Protein AF-A0AA92U0J8-F1 (afdb_monomer_lite)

Organism: NCBI:txid165179

pLDDT: mean 84.8, std 9.91, range [50.59, 93.12]

Radius of gyration: 12.32 Å; chains: 1; bounding box: 22×28×33 Å

Structure (mmCIF, N/CA/C/O backbone):
data_AF-A0AA92U0J8-F1
#
_entry.id   AF-A0AA92U0J8-F1
#
loop_
_atom_site.group_PDB
_atom_site.id
_atom_site.type_symbol
_atom_site.label_atom_id
_atom_site.label_alt_id
_atom_site.label_comp_id
_atom_site.label_asym_id
_atom_site.label_entity_id
_atom_site.label_seq_id
_atom_site.pdbx_PDB_ins_code
_atom_site.Cartn_x
_atom_site.Cartn_y
_atom_site.Cartn_z
_atom_site.occupancy
_atom_site.B_iso_or_equiv
_atom_site.auth_seq_id
_atom_site.auth_comp_id
_atom_site.auth_asym_id
_atom_site.auth_atom_id
_atom_site.pdbx_PDB_model_num
ATOM 1 N N . MET A 1 1 ? -4.110 -4.514 14.893 1.00 66.38 1 MET A N 1
ATOM 2 C CA . MET A 1 1 ? -5.006 -3.722 14.016 1.00 66.38 1 MET A CA 1
ATOM 3 C C . MET A 1 1 ? -5.372 -4.618 12.854 1.00 66.38 1 MET A C 1
ATOM 5 O O . MET A 1 1 ? -4.473 -5.239 12.306 1.00 66.38 1 MET A O 1
ATOM 9 N N . LYS A 1 2 ? -6.659 -4.754 12.525 1.00 80.06 2 LYS A N 1
ATOM 10 C CA . LYS A 1 2 ? -7.093 -5.742 11.533 1.00 80.06 2 LYS A CA 1
ATOM 11 C C . LYS A 1 2 ? -6.958 -5.185 10.116 1.00 80.06 2 LYS A C 1
ATOM 13 O O . LYS A 1 2 ? -7.507 -4.124 9.830 1.00 80.06 2 LYS A O 1
ATOM 18 N N . ILE A 1 3 ? -6.260 -5.906 9.255 1.00 85.06 3 ILE A N 1
ATOM 19 C CA . ILE A 1 3 ? -6.130 -5.660 7.820 1.00 85.06 3 ILE A CA 1
ATOM 20 C C . ILE A 1 3 ? -7.339 -6.274 7.132 1.00 85.06 3 ILE A C 1
ATOM 22 O O . ILE A 1 3 ? -7.697 -7.430 7.396 1.00 85.06 3 ILE A O 1
ATOM 26 N N . ILE A 1 4 ? -7.979 -5.493 6.272 1.00 87.56 4 ILE A N 1
ATOM 27 C CA . ILE A 1 4 ? -9.141 -5.929 5.491 1.00 87.56 4 ILE A CA 1
ATOM 28 C C . ILE A 1 4 ? -8.822 -6.064 4.006 1.00 87.56 4 ILE A C 1
AT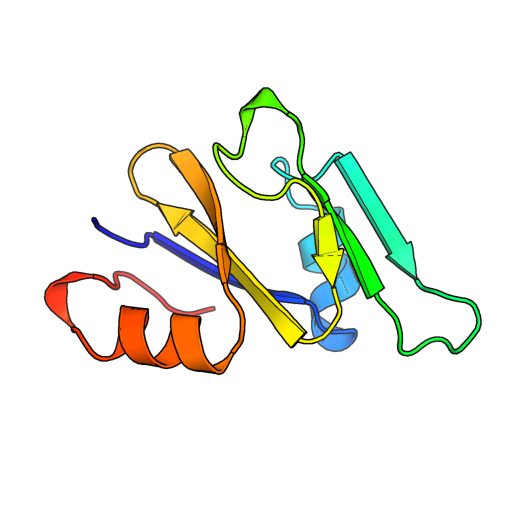OM 30 O O . ILE A 1 4 ? -9.507 -6.817 3.317 1.00 87.56 4 ILE A O 1
ATOM 34 N N . TYR A 1 5 ? -7.778 -5.377 3.543 1.00 88.56 5 TYR A N 1
ATOM 35 C CA . TYR A 1 5 ? -7.313 -5.441 2.170 1.00 88.56 5 TYR A CA 1
ATOM 36 C C . TYR A 1 5 ? -5.822 -5.110 2.103 1.00 88.56 5 TYR A C 1
ATOM 38 O O . TYR A 1 5 ? -5.325 -4.259 2.842 1.00 88.56 5 TYR A O 1
ATOM 46 N N . SER A 1 6 ? -5.104 -5.773 1.211 1.00 90.81 6 SER A N 1
ATOM 47 C CA . SER A 1 6 ? -3.716 -5.468 0.895 1.00 90.81 6 SER A CA 1
ATOM 48 C C . SER A 1 6 ? -3.492 -5.678 -0.593 1.00 90.81 6 SER A C 1
ATOM 50 O O . SER A 1 6 ? -4.110 -6.541 -1.203 1.00 90.81 6 SER A O 1
ATOM 52 N N . ILE A 1 7 ? -2.639 -4.855 -1.193 1.00 91.81 7 ILE A N 1
ATOM 53 C CA . ILE A 1 7 ? -2.286 -4.965 -2.605 1.00 91.81 7 ILE A CA 1
ATOM 54 C C . ILE A 1 7 ? -0.846 -4.524 -2.813 1.00 91.81 7 ILE A C 1
ATOM 56 O O . ILE A 1 7 ? -0.405 -3.500 -2.289 1.00 91.81 7 ILE A O 1
ATOM 60 N N . LYS A 1 8 ? -0.106 -5.290 -3.608 1.00 92.88 8 LYS A N 1
ATOM 61 C CA . LYS A 1 8 ? 1.261 -4.937 -3.986 1.00 92.88 8 LYS A CA 1
ATOM 62 C C . LYS A 1 8 ? 1.273 -3.946 -5.147 1.00 92.88 8 LYS A C 1
ATOM 64 O O . LYS A 1 8 ? 0.560 -4.142 -6.134 1.00 92.88 8 LYS A O 1
ATOM 69 N N . VAL A 1 9 ? 2.127 -2.927 -5.058 1.00 91.94 9 VAL A N 1
ATOM 70 C CA . VAL A 1 9 ? 2.433 -1.994 -6.145 1.00 91.94 9 VAL A CA 1
ATOM 71 C C . VAL A 1 9 ? 3.243 -2.738 -7.201 1.00 91.94 9 VAL A C 1
ATOM 73 O O . VAL A 1 9 ? 4.469 -2.846 -7.131 1.00 91.94 9 VAL A O 1
ATOM 76 N N . HIS A 1 10 ? 2.533 -3.308 -8.165 1.00 91.06 10 HIS A N 1
ATOM 77 C CA . HIS A 1 10 ? 3.101 -4.102 -9.243 1.00 91.06 10 HIS A CA 1
ATOM 78 C C . HIS A 1 10 ? 2.356 -3.835 -10.549 1.00 91.06 10 HIS A C 1
ATOM 80 O O . HIS A 1 10 ? 1.187 -3.446 -10.541 1.00 91.06 10 HIS A O 1
ATOM 86 N N . ARG A 1 11 ? 3.021 -4.074 -11.683 1.00 86.81 11 ARG A N 1
ATOM 87 C CA . ARG A 1 11 ? 2.458 -3.801 -13.015 1.00 86.81 11 ARG A CA 1
ATOM 88 C C . ARG A 1 11 ? 1.171 -4.583 -13.280 1.00 86.81 11 ARG A C 1
ATOM 90 O O . ARG A 1 11 ? 0.226 -4.042 -13.838 1.00 86.81 11 ARG A O 1
ATOM 97 N N . ASP A 1 12 ? 1.113 -5.830 -12.817 1.00 88.56 12 ASP A N 1
ATOM 98 C CA . ASP A 1 12 ? -0.054 -6.704 -12.973 1.00 88.56 12 ASP A CA 1
ATOM 99 C C . ASP A 1 12 ? -1.275 -6.167 -12.214 1.00 88.56 12 ASP A C 1
ATOM 101 O O . ASP A 1 12 ? -2.415 -6.450 -12.570 1.00 88.56 12 ASP A O 1
ATOM 105 N N . HIS A 1 13 ? -1.045 -5.321 -11.207 1.00 87.88 13 HIS A N 1
ATOM 106 C CA . HIS A 1 13 ? -2.077 -4.709 -10.379 1.00 87.88 13 HIS A CA 1
ATOM 107 C C . HIS A 1 13 ? -2.374 -3.251 -10.757 1.00 87.88 13 HIS A C 1
ATOM 109 O O . HIS A 1 13 ? -3.188 -2.612 -10.093 1.00 87.88 13 HIS A O 1
ATOM 115 N N . LEU A 1 14 ? -1.772 -2.711 -11.828 1.00 86.88 14 LEU A N 1
ATOM 116 C CA . LEU A 1 14 ? -1.907 -1.298 -12.217 1.00 86.88 14 LEU A CA 1
ATOM 117 C C . LEU A 1 14 ? -3.358 -0.845 -12.367 1.00 86.88 14 LEU A C 1
ATOM 119 O O . LEU A 1 14 ? -3.726 0.197 -11.832 1.00 86.88 14 LEU A O 1
ATOM 123 N N . LYS A 1 15 ? -4.197 -1.639 -13.043 1.00 88.75 15 LYS A N 1
ATOM 124 C CA . LYS A 1 15 ? -5.628 -1.328 -13.197 1.00 88.75 15 LYS A CA 1
ATOM 125 C C . LYS A 1 15 ? -6.334 -1.201 -11.849 1.00 88.75 15 LYS A C 1
ATOM 127 O O . LYS A 1 15 ? -7.141 -0.296 -11.662 1.00 88.75 15 LYS A O 1
ATOM 132 N N . THR A 1 16 ? -6.028 -2.099 -10.917 1.00 90.94 16 THR A N 1
ATOM 133 C CA . THR A 1 16 ? -6.612 -2.076 -9.575 1.00 90.94 16 THR A CA 1
ATOM 134 C C . THR A 1 16 ? -6.116 -0.863 -8.798 1.00 90.94 16 THR A C 1
ATOM 136 O O . THR A 1 16 ? -6.934 -0.154 -8.224 1.00 90.94 16 THR A O 1
ATOM 139 N N .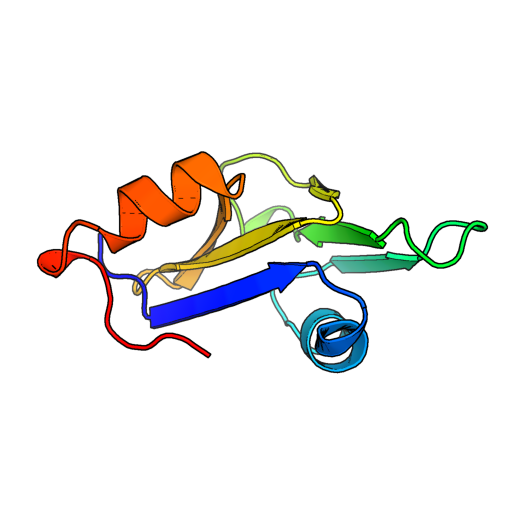 LEU A 1 17 ? -4.809 -0.571 -8.849 1.00 90.12 17 LEU A N 1
ATOM 140 C CA . LEU A 1 17 ? -4.198 0.602 -8.214 1.00 90.12 17 LEU A CA 1
ATOM 141 C C . LEU A 1 17 ? -4.837 1.904 -8.718 1.00 90.12 17 LEU A C 1
ATOM 143 O O . LEU A 1 17 ? -5.249 2.733 -7.916 1.00 90.12 17 LEU A O 1
ATOM 147 N N . GLN A 1 18 ? -5.014 2.055 -10.031 1.00 88.88 18 GLN A N 1
ATOM 148 C CA . GLN A 1 18 ? -5.672 3.225 -10.628 1.00 88.88 18 GLN A CA 1
ATOM 149 C C . GLN A 1 18 ? -7.138 3.388 -10.188 1.00 88.88 18 GLN A C 1
ATOM 151 O O . GLN A 1 18 ? -7.655 4.502 -10.169 1.00 88.88 18 GLN A O 1
ATOM 156 N N . GLY A 1 19 ? -7.810 2.295 -9.817 1.00 88.75 19 GLY A N 1
ATOM 157 C CA . GLY A 1 19 ? -9.176 2.309 -9.289 1.00 88.75 19 GLY A CA 1
ATOM 158 C C . GLY A 1 19 ? -9.279 2.555 -7.780 1.00 88.75 19 GLY A C 1
ATOM 159 O O . GLY A 1 19 ? -10.388 2.732 -7.264 1.00 88.75 19 GLY A O 1
ATOM 160 N N . LE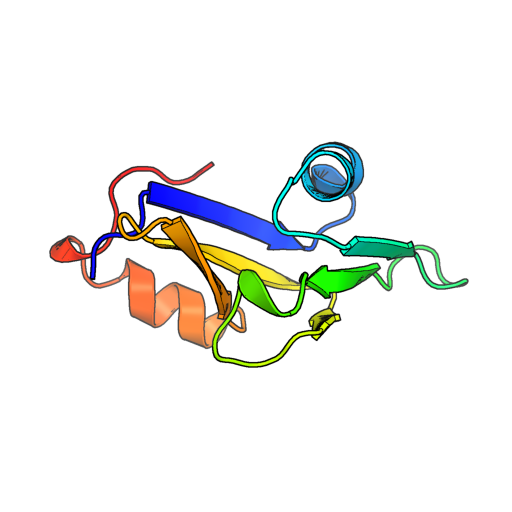U A 1 20 ? -8.161 2.563 -7.044 1.00 89.38 20 LEU A N 1
ATOM 161 C CA . LEU A 1 20 ? -8.184 2.734 -5.596 1.00 89.38 20 LEU A CA 1
ATOM 162 C C . LEU A 1 20 ? -8.561 4.164 -5.216 1.00 89.38 20 LEU A C 1
ATOM 164 O O . LEU A 1 20 ? -7.837 5.122 -5.472 1.00 89.38 20 LEU A O 1
ATOM 168 N N . LYS A 1 21 ? -9.662 4.308 -4.472 1.00 87.00 21 LYS A N 1
ATOM 169 C CA . LYS A 1 21 ? -10.124 5.612 -3.967 1.00 87.00 21 LYS A CA 1
ATOM 170 C C . LYS A 1 21 ? -9.130 6.288 -3.015 1.00 87.00 21 LYS A C 1
ATOM 172 O O . LYS A 1 21 ? -9.258 7.497 -2.799 1.00 87.00 21 LYS A O 1
ATOM 177 N N . CYS A 1 22 ? -8.206 5.528 -2.420 1.00 87.94 22 CYS A N 1
ATOM 178 C CA . CYS A 1 22 ? -7.180 6.030 -1.507 1.00 87.94 22 CYS A CA 1
ATOM 179 C C . CYS A 1 22 ? -6.012 6.716 -2.228 1.00 87.94 22 CYS A C 1
ATOM 181 O O . CYS A 1 22 ? -5.344 7.554 -1.619 1.00 87.94 22 CYS A O 1
ATOM 183 N N . LEU A 1 23 ? -5.803 6.409 -3.511 1.00 91.31 23 LEU A N 1
ATOM 184 C CA . LEU A 1 23 ? -4.749 6.997 -4.322 1.00 91.31 23 LEU A CA 1
ATOM 185 C C . LEU A 1 23 ? -5.256 8.259 -5.028 1.00 91.31 23 LEU A C 1
ATOM 187 O O . LEU A 1 23 ? -6.421 8.377 -5.414 1.00 91.31 23 LEU A O 1
ATOM 191 N N . GLN A 1 24 ? -4.372 9.243 -5.118 1.00 91.75 24 GLN A N 1
ATOM 192 C CA . GLN A 1 24 ? -4.540 10.485 -5.854 1.00 91.75 24 GLN A CA 1
ATOM 193 C C . GLN A 1 24 ? -4.048 10.323 -7.293 1.00 91.75 24 GLN A C 1
ATOM 195 O O . GLN A 1 24 ? -4.743 10.737 -8.216 1.00 91.75 24 GLN A O 1
ATOM 200 N N . SER A 1 25 ? -2.885 9.695 -7.475 1.00 91.25 25 SER A N 1
ATOM 201 C CA . SER A 1 25 ? -2.304 9.396 -8.783 1.00 91.25 25 SER A CA 1
ATOM 202 C C . SER A 1 25 ? -1.501 8.096 -8.749 1.00 91.25 25 SER A C 1
ATOM 204 O O . SER A 1 25 ? -1.037 7.648 -7.694 1.00 91.25 25 SER A O 1
ATOM 206 N N . VAL A 1 26 ? -1.378 7.476 -9.921 1.00 92.00 26 VAL A N 1
ATOM 207 C CA . VAL A 1 26 ? -0.539 6.301 -10.162 1.00 92.00 26 VAL A CA 1
ATOM 208 C C . VAL A 1 26 ? 0.251 6.572 -11.429 1.00 92.00 26 VAL A C 1
ATOM 210 O O . VAL A 1 26 ? -0.303 6.546 -12.528 1.00 92.00 26 VAL A O 1
ATOM 213 N N . ASP A 1 27 ? 1.537 6.828 -11.255 1.00 92.56 27 ASP A N 1
ATOM 214 C CA . ASP A 1 27 ? 2.469 7.172 -12.313 1.00 92.56 27 ASP A CA 1
ATOM 215 C C . ASP A 1 27 ? 3.362 5.973 -12.621 1.00 92.56 27 ASP A C 1
ATOM 217 O O . ASP A 1 27 ? 3.886 5.309 -11.723 1.00 92.56 27 ASP A O 1
ATOM 221 N N . VAL A 1 28 ? 3.541 5.691 -13.908 1.00 91.31 28 VAL A N 1
ATOM 222 C CA . VAL A 1 28 ? 4.487 4.683 -14.386 1.00 91.31 28 VAL A CA 1
ATOM 223 C C . VAL A 1 28 ? 5.673 5.432 -14.975 1.00 91.31 28 VAL A C 1
ATOM 225 O O . VAL A 1 28 ? 5.510 6.230 -15.893 1.00 91.31 28 VAL A O 1
ATOM 228 N N . GLY A 1 29 ? 6.859 5.212 -14.415 1.00 87.62 29 GLY A N 1
ATOM 229 C CA . GLY A 1 29 ? 8.096 5.817 -14.892 1.00 87.62 29 GLY A CA 1
ATOM 230 C C . GLY A 1 29 ? 8.450 5.354 -16.304 1.00 87.62 29 GLY A C 1
ATOM 231 O O . GLY A 1 29 ? 8.005 4.299 -16.755 1.00 87.62 29 GLY A O 1
ATOM 232 N N . GLU A 1 30 ? 9.305 6.119 -16.979 1.00 85.62 30 GLU A N 1
ATOM 233 C CA . GLU A 1 30 ? 9.668 5.911 -18.391 1.00 85.62 30 GLU A CA 1
ATOM 234 C C . GLU A 1 30 ? 10.264 4.522 -18.701 1.00 85.62 30 GLU A C 1
ATOM 236 O O . GLU A 1 30 ? 10.121 4.031 -19.815 1.00 85.62 30 GLU A O 1
ATOM 24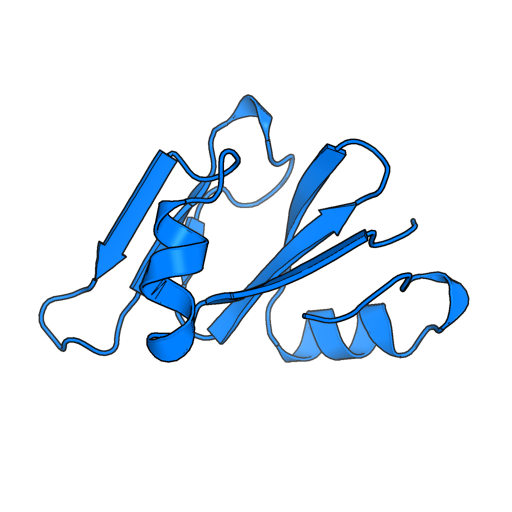1 N N . ASP A 1 31 ? 10.861 3.836 -17.716 1.00 84.38 31 ASP A N 1
ATOM 242 C CA . ASP A 1 31 ? 11.356 2.451 -17.860 1.00 84.38 31 ASP A CA 1
ATOM 243 C C . ASP A 1 31 ? 10.224 1.398 -17.946 1.00 84.38 31 ASP A C 1
ATOM 245 O O . ASP A 1 31 ? 10.469 0.219 -18.199 1.00 84.38 31 ASP A O 1
ATOM 249 N N . GLY A 1 32 ? 8.970 1.780 -17.685 1.00 77.56 32 GLY A N 1
ATOM 250 C CA . GLY A 1 32 ? 7.812 0.878 -17.688 1.00 77.56 32 GLY A CA 1
ATOM 251 C C . GLY A 1 32 ? 7.764 -0.113 -16.516 1.00 77.56 32 GLY A C 1
ATOM 252 O O . GLY A 1 32 ? 6.810 -0.885 -16.404 1.00 77.56 32 GLY A O 1
ATOM 253 N N . LYS A 1 33 ? 8.775 -0.110 -15.634 1.00 81.69 33 LYS A N 1
ATOM 254 C CA . LYS A 1 33 ? 8.849 -0.966 -14.433 1.00 81.69 33 LYS A CA 1
ATOM 255 C C . LYS A 1 33 ? 8.704 -0.194 -13.123 1.00 81.69 33 LYS A C 1
ATOM 257 O O . LYS A 1 33 ? 8.256 -0.750 -12.117 1.00 81.69 33 LYS A O 1
ATOM 262 N N . SER A 1 34 ? 9.084 1.078 -13.123 1.00 89.56 34 SER A N 1
ATOM 263 C CA . SER A 1 34 ? 8.937 1.953 -11.964 1.00 89.56 34 SER A CA 1
ATOM 264 C C . SER A 1 34 ? 7.489 2.415 -11.871 1.00 89.56 34 SER A C 1
ATOM 266 O O . SER A 1 34 ? 6.961 2.970 -12.824 1.00 89.56 34 SER A O 1
ATOM 268 N N . ILE A 1 35 ? 6.841 2.179 -10.741 1.00 92.31 35 ILE A N 1
ATOM 269 C CA . ILE A 1 35 ? 5.473 2.589 -10.455 1.00 92.31 35 ILE A CA 1
ATOM 270 C C . ILE A 1 35 ? 5.538 3.409 -9.178 1.00 92.31 35 ILE A C 1
ATOM 272 O O . ILE A 1 35 ? 6.083 2.959 -8.169 1.00 92.31 35 ILE A O 1
ATOM 276 N N . THR A 1 36 ? 4.969 4.601 -9.227 1.00 93.12 36 THR A N 1
ATOM 277 C CA . THR A 1 36 ? 4.855 5.499 -8.088 1.00 93.12 36 THR A CA 1
ATOM 278 C C . THR A 1 36 ? 3.379 5.770 -7.856 1.00 93.12 36 THR A C 1
ATOM 280 O O . THR A 1 36 ? 2.674 6.255 -8.732 1.00 93.12 36 THR A O 1
ATOM 283 N N . CYS A 1 37 ? 2.895 5.416 -6.675 1.00 92.25 37 CYS A N 1
ATOM 284 C CA . CYS A 1 37 ? 1.528 5.658 -6.242 1.00 92.25 37 CYS A CA 1
ATOM 285 C C . CYS A 1 37 ? 1.537 6.771 -5.199 1.00 92.25 37 CYS A C 1
ATOM 287 O O . CYS A 1 37 ? 2.254 6.675 -4.202 1.00 92.25 37 CYS A O 1
ATOM 289 N N . GLN A 1 38 ? 0.716 7.796 -5.395 1.00 93.06 38 GLN A N 1
ATOM 290 C CA . GLN A 1 38 ? 0.533 8.864 -4.422 1.00 93.06 38 GLN A CA 1
ATOM 291 C C . GLN A 1 38 ? -0.798 8.677 -3.701 1.00 93.06 38 GLN A C 1
ATOM 293 O O . GLN A 1 38 ? -1.846 8.590 -4.333 1.00 93.06 38 GLN A O 1
ATOM 298 N N . PHE A 1 39 ? -0.774 8.617 -2.376 1.00 91.81 39 PHE A N 1
ATOM 299 C CA . PHE A 1 39 ? -1.958 8.621 -1.527 1.00 91.81 39 PHE A CA 1
ATOM 300 C C . PHE A 1 39 ? -2.554 10.021 -1.413 1.00 91.81 39 PHE A C 1
ATOM 302 O O . PHE A 1 39 ? -1.851 11.029 -1.457 1.00 91.81 39 PHE A O 1
ATOM 309 N N . LYS A 1 40 ? -3.865 10.071 -1.184 1.00 89.75 40 LYS A N 1
ATOM 310 C CA . LYS A 1 40 ? -4.530 11.288 -0.711 1.00 89.75 40 LYS A CA 1
ATOM 311 C C . LYS A 1 40 ? -4.090 11.593 0.721 1.00 89.75 40 LYS A C 1
ATOM 313 O O . LYS A 1 40 ? -3.970 10.671 1.530 1.00 89.75 40 LYS A O 1
ATOM 318 N N . ASP A 1 41 ? -3.907 12.874 1.038 1.00 80.50 41 ASP A N 1
ATOM 319 C CA . ASP A 1 41 ? -3.418 13.318 2.352 1.00 80.50 41 ASP A CA 1
ATOM 320 C C . ASP A 1 41 ? -4.296 12.811 3.508 1.00 80.50 41 ASP A C 1
ATOM 322 O O . ASP A 1 41 ? -3.800 12.354 4.531 1.00 80.50 41 ASP A O 1
ATOM 326 N N . ASN A 1 42 ? -5.609 12.762 3.290 1.00 83.94 42 ASN A N 1
ATOM 327 C CA . ASN A 1 42 ? -6.585 12.328 4.280 1.00 83.94 42 ASN A CA 1
ATOM 328 C C . ASN A 1 42 ? -6.761 10.802 4.401 1.00 83.94 42 ASN A C 1
ATOM 330 O O . ASN A 1 42 ? -7.663 10.348 5.110 1.00 83.94 42 ASN A O 1
ATOM 334 N N . LYS A 1 43 ? -5.974 9.997 3.676 1.00 82.38 43 LYS A N 1
ATOM 335 C CA . LYS A 1 43 ? -6.111 8.529 3.656 1.00 82.38 43 LYS A CA 1
ATOM 336 C C . LYS A 1 43 ? -4.965 7.782 4.315 1.00 82.38 43 LYS A C 1
ATOM 338 O O . LYS A 1 43 ? -5.147 6.608 4.621 1.00 82.38 43 LYS A O 1
ATOM 343 N N . THR A 1 44 ? -3.842 8.439 4.580 1.00 82.62 44 THR A N 1
ATOM 344 C CA . THR A 1 44 ? -2.685 7.845 5.258 1.00 82.62 44 THR A CA 1
ATOM 345 C C . THR A 1 44 ? -2.171 8.782 6.341 1.00 82.62 44 THR A C 1
ATOM 347 O O . THR A 1 44 ? -2.169 9.995 6.171 1.00 82.62 44 THR A O 1
ATOM 350 N N . ARG A 1 45 ? -1.714 8.220 7.464 1.00 75.88 45 ARG A N 1
ATOM 351 C CA . ARG A 1 45 ? -0.987 8.976 8.503 1.00 75.88 45 ARG A CA 1
ATOM 352 C C . ARG A 1 45 ? 0.529 8.945 8.313 1.00 75.88 45 ARG A C 1
ATOM 354 O O . ARG A 1 45 ? 1.260 9.511 9.118 1.00 75.88 45 ARG A O 1
ATOM 361 N N . GLY A 1 46 ? 0.997 8.208 7.310 1.00 78.38 46 GLY A N 1
ATOM 362 C CA . GLY A 1 46 ? 2.409 7.957 7.071 1.00 78.38 46 GLY A CA 1
ATOM 363 C C . GLY A 1 46 ? 2.887 8.575 5.767 1.00 78.38 46 GLY A C 1
ATOM 364 O O . GLY A 1 46 ? 2.491 9.667 5.371 1.00 78.38 46 GLY A O 1
ATOM 365 N N . CYS A 1 47 ? 3.766 7.850 5.085 1.00 85.00 47 CYS A N 1
ATOM 366 C CA . CYS A 1 47 ? 4.294 8.288 3.805 1.00 85.00 47 CYS A CA 1
ATOM 367 C C . CYS A 1 47 ? 3.184 8.319 2.743 1.00 85.00 47 CYS A C 1
ATOM 369 O O . CYS A 1 47 ? 2.464 7.335 2.556 1.00 85.00 47 CYS A O 1
ATOM 371 N N . LEU A 1 48 ? 3.084 9.448 2.040 1.00 89.88 48 LEU A N 1
ATOM 372 C CA . LEU A 1 48 ? 2.122 9.662 0.960 1.00 89.88 48 LEU A CA 1
ATOM 373 C C . LEU A 1 48 ? 2.533 8.987 -0.347 1.00 89.88 48 LEU A C 1
ATOM 375 O O . LEU A 1 48 ? 1.719 8.897 -1.254 1.00 89.88 48 LEU A O 1
ATOM 379 N N . ILE A 1 49 ? 3.773 8.519 -0.463 1.00 91.62 49 ILE A N 1
ATOM 380 C CA . ILE A 1 49 ? 4.319 7.997 -1.713 1.00 91.62 49 ILE A CA 1
ATOM 381 C C . ILE A 1 49 ? 4.692 6.534 -1.516 1.00 91.62 49 ILE A C 1
ATOM 383 O O . ILE A 1 49 ? 5.471 6.203 -0.623 1.00 91.62 49 ILE A O 1
ATOM 387 N N . ALA A 1 50 ? 4.147 5.662 -2.357 1.00 91.81 50 ALA A N 1
ATOM 388 C CA . ALA A 1 50 ? 4.522 4.260 -2.450 1.00 91.81 50 ALA A CA 1
ATOM 389 C C . ALA A 1 50 ? 5.185 3.972 -3.795 1.00 91.81 50 ALA A C 1
ATOM 391 O O . ALA A 1 50 ? 4.779 4.509 -4.823 1.00 91.81 50 ALA A O 1
ATOM 392 N N . HIS A 1 51 ? 6.201 3.118 -3.780 1.00 92.50 51 HIS A N 1
ATOM 393 C CA . HIS A 1 51 ? 6.978 2.767 -4.967 1.00 92.50 51 HIS A CA 1
ATOM 394 C C . HIS A 1 51 ? 6.739 1.314 -5.381 1.00 92.50 51 HIS A C 1
ATOM 396 O O . HIS A 1 51 ? 6.081 0.555 -4.669 1.00 92.50 51 HIS A O 1
ATOM 402 N N . THR A 1 52 ? 7.290 0.904 -6.525 1.00 92.12 52 THR A N 1
ATOM 403 C CA . THR A 1 52 ? 7.241 -0.490 -6.980 1.00 92.12 52 THR A CA 1
ATOM 404 C C . THR A 1 52 ? 7.666 -1.438 -5.862 1.00 92.12 52 THR A C 1
ATOM 406 O O . THR A 1 52 ? 8.672 -1.212 -5.193 1.00 92.12 52 THR A O 1
ATOM 409 N N . ASN A 1 53 ? 6.923 -2.533 -5.710 1.00 90.69 53 ASN A N 1
ATOM 410 C CA . ASN A 1 53 ? 7.067 -3.555 -4.672 1.00 90.69 53 ASN A CA 1
ATOM 411 C C . ASN A 1 53 ? 6.665 -3.149 -3.248 1.00 90.69 53 ASN A C 1
ATOM 413 O O . ASN A 1 53 ? 6.660 -4.029 -2.384 1.00 90.69 53 ASN A O 1
ATOM 417 N N . ASP A 1 54 ? 6.272 -1.898 -2.996 1.00 92.81 54 ASP A N 1
ATOM 418 C CA . ASP A 1 54 ? 5.588 -1.565 -1.747 1.00 92.81 54 ASP A CA 1
ATOM 419 C C . ASP A 1 54 ? 4.204 -2.232 -1.708 1.00 92.81 54 ASP A C 1
ATOM 421 O O . ASP A 1 54 ? 3.564 -2.488 -2.729 1.00 92.81 54 ASP A O 1
ATOM 425 N N . TRP A 1 55 ? 3.725 -2.498 -0.503 1.00 92.19 55 TRP A N 1
ATOM 426 C CA . TRP A 1 55 ? 2.389 -2.991 -0.214 1.00 92.19 55 TRP A CA 1
ATOM 427 C C . TRP A 1 55 ? 1.523 -1.855 0.303 1.00 92.19 55 TRP A C 1
ATOM 429 O O . TRP A 1 55 ? 1.887 -1.181 1.264 1.00 92.19 55 TRP A O 1
ATOM 439 N N . LEU A 1 56 ? 0.361 -1.663 -0.308 1.00 92.06 56 LEU A N 1
ATOM 440 C CA . LEU A 1 56 ? -0.680 -0.777 0.195 1.00 92.06 56 LEU A CA 1
ATOM 441 C C . LEU A 1 56 ? -1.639 -1.619 1.023 1.00 92.06 56 LEU A C 1
ATOM 443 O O . LEU A 1 56 ? -2.184 -2.603 0.530 1.00 92.06 56 LEU A O 1
ATOM 447 N N . VAL A 1 57 ? -1.828 -1.240 2.278 1.00 90.56 57 VAL A N 1
ATOM 448 C CA . VAL A 1 57 ? -2.627 -1.993 3.241 1.00 90.56 57 VAL A CA 1
ATOM 449 C C . VAL A 1 57 ? -3.751 -1.107 3.745 1.00 90.56 57 VAL A C 1
ATOM 451 O O . VAL A 1 57 ? -3.501 0.006 4.203 1.00 90.56 57 VAL A O 1
ATOM 454 N N . GLU A 1 58 ? -4.974 -1.618 3.673 1.00 90.69 58 GLU A N 1
ATOM 455 C CA . GLU A 1 58 ? -6.165 -1.019 4.258 1.00 90.69 58 GLU A CA 1
ATOM 456 C C . GLU A 1 58 ? -6.498 -1.699 5.585 1.00 90.69 58 GLU A C 1
ATOM 458 O O . GLU A 1 58 ? -6.661 -2.924 5.684 1.00 90.69 58 GLU A O 1
ATOM 463 N N . PHE A 1 59 ? -6.648 -0.879 6.615 1.00 88.31 59 PHE A N 1
ATOM 464 C CA . PHE A 1 59 ? -7.095 -1.319 7.924 1.00 88.31 59 PHE A CA 1
ATOM 465 C C . PHE A 1 59 ? -8.613 -1.215 8.050 1.00 88.31 59 PHE A C 1
ATOM 467 O O . PHE A 1 59 ? -9.260 -0.399 7.401 1.00 88.31 59 PHE A O 1
ATOM 474 N N . ALA A 1 60 ? -9.191 -1.993 8.966 1.00 86.56 60 ALA A N 1
ATOM 475 C CA . ALA A 1 60 ? -10.620 -1.946 9.284 1.00 86.56 60 ALA A CA 1
ATOM 476 C C . ALA A 1 60 ? -11.114 -0.556 9.737 1.00 86.56 60 ALA A C 1
ATOM 478 O O . ALA A 1 60 ? -12.315 -0.304 9.730 1.00 86.56 60 ALA A O 1
ATOM 479 N N . THR A 1 61 ? -10.205 0.345 10.124 1.00 84.44 61 THR A N 1
ATOM 480 C CA . THR A 1 61 ? -10.504 1.749 10.438 1.00 84.44 61 THR A CA 1
ATOM 481 C C . THR A 1 61 ? -10.777 2.604 9.191 1.00 84.44 61 THR A C 1
ATOM 483 O O . THR A 1 61 ? -11.241 3.732 9.326 1.00 84.44 61 THR A O 1
ATOM 486 N N . GLY A 1 62 ? -10.516 2.087 7.983 1.00 84.25 62 GLY A N 1
ATOM 487 C CA . GLY A 1 62 ? -10.597 2.820 6.713 1.00 84.25 62 GLY A CA 1
ATOM 488 C C . GLY A 1 62 ? -9.330 3.613 6.371 1.00 84.25 62 GLY A C 1
ATOM 489 O O . GLY A 1 62 ? -9.311 4.369 5.395 1.00 84.25 62 GLY A O 1
ATOM 490 N N . GLU A 1 63 ? -8.281 3.458 7.179 1.00 87.88 63 GLU A N 1
ATOM 491 C CA . GLU A 1 63 ? -6.971 4.066 6.968 1.00 87.88 63 GLU A CA 1
ATOM 492 C C . GLU A 1 63 ? -6.106 3.184 6.072 1.00 87.88 63 GLU A C 1
ATOM 494 O O . GLU A 1 63 ? -6.146 1.954 6.152 1.00 87.88 63 GLU A O 1
ATOM 499 N N . TRP A 1 64 ? -5.302 3.835 5.239 1.00 90.31 64 TRP A N 1
ATOM 500 C CA . TRP A 1 64 ? -4.368 3.193 4.333 1.00 90.31 64 TRP A CA 1
ATOM 501 C C . TRP A 1 64 ? -2.936 3.495 4.743 1.00 90.31 64 TRP A C 1
ATOM 503 O O . TRP A 1 64 ? -2.616 4.603 5.170 1.00 90.31 64 TRP A O 1
ATOM 513 N N . GLN A 1 65 ? -2.052 2.517 4.583 1.00 89.56 65 GLN A N 1
ATOM 514 C CA . GLN A 1 65 ? -0.636 2.702 4.858 1.00 89.56 65 GLN A CA 1
ATOM 515 C C . GLN A 1 65 ? 0.216 1.861 3.920 1.00 89.56 65 GLN A C 1
ATOM 517 O O . GLN A 1 65 ? -0.159 0.751 3.539 1.00 89.56 65 GLN A O 1
ATOM 522 N N . LYS A 1 66 ? 1.385 2.396 3.562 1.00 91.50 66 LYS A N 1
ATOM 523 C CA . LYS A 1 66 ? 2.377 1.652 2.796 1.00 91.50 66 LYS A CA 1
ATOM 524 C C . LYS A 1 66 ? 3.290 0.842 3.708 1.00 91.50 66 LYS A C 1
ATOM 526 O O . LYS A 1 66 ? 3.706 1.319 4.766 1.00 91.50 66 LYS A O 1
ATOM 531 N N . PHE A 1 67 ? 3.686 -0.327 3.235 1.00 90.25 67 PHE A N 1
ATOM 532 C CA . PHE A 1 67 ? 4.681 -1.179 3.866 1.00 90.25 67 PHE A CA 1
ATOM 533 C C . PHE A 1 67 ? 5.667 -1.670 2.815 1.00 90.25 67 PHE A C 1
ATOM 535 O O . PHE A 1 67 ? 5.266 -2.085 1.736 1.00 90.25 67 PHE A O 1
ATOM 542 N N . GLY A 1 68 ? 6.959 -1.659 3.135 1.00 90.50 68 GLY A N 1
ATOM 543 C CA . GLY A 1 68 ? 7.924 -2.405 2.330 1.00 90.50 68 GLY A CA 1
ATOM 544 C C . GLY A 1 68 ? 7.665 -3.908 2.457 1.00 90.50 68 GLY A C 1
ATOM 545 O O . GLY A 1 68 ? 7.097 -4.355 3.454 1.00 90.50 68 GLY A O 1
ATOM 546 N N . ASP A 1 69 ? 8.114 -4.693 1.480 1.00 87.69 69 ASP A N 1
ATOM 547 C CA . ASP A 1 69 ? 7.847 -6.137 1.403 1.00 87.69 69 ASP A CA 1
ATOM 548 C C . ASP A 1 69 ? 8.190 -6.885 2.708 1.00 87.69 69 ASP A C 1
ATOM 550 O O . ASP A 1 69 ? 7.331 -7.540 3.294 1.00 87.69 69 ASP A O 1
ATOM 554 N N . ALA A 1 70 ? 9.388 -6.669 3.263 1.00 87.00 70 ALA A N 1
ATOM 555 C CA . ALA A 1 70 ? 9.799 -7.286 4.527 1.00 87.00 70 ALA A CA 1
ATOM 556 C C . ALA A 1 70 ? 8.921 -6.875 5.728 1.00 87.00 70 ALA A C 1
ATOM 558 O O . ALA A 1 70 ? 8.644 -7.695 6.605 1.00 87.00 70 ALA A O 1
ATOM 559 N N . ALA A 1 71 ? 8.469 -5.619 5.770 1.00 86.81 71 ALA A N 1
ATOM 560 C CA . ALA A 1 71 ? 7.608 -5.119 6.841 1.00 86.81 71 ALA A CA 1
ATOM 561 C C . ALA A 1 71 ? 6.185 -5.683 6.722 1.00 86.81 71 ALA A C 1
ATOM 563 O O . ALA A 1 71 ? 5.596 -6.072 7.729 1.00 86.81 71 ALA A O 1
ATOM 564 N N . TYR A 1 72 ? 5.656 -5.784 5.499 1.00 87.69 72 TYR A N 1
ATOM 565 C CA . TYR A 1 72 ? 4.366 -6.418 5.234 1.00 87.69 72 TYR A CA 1
ATOM 566 C C . TYR A 1 72 ? 4.380 -7.892 5.646 1.00 87.69 72 TYR A C 1
ATOM 568 O O . TYR A 1 72 ? 3.489 -8.328 6.369 1.00 87.69 72 TYR A O 1
ATOM 576 N N . GLN A 1 73 ? 5.430 -8.637 5.288 1.00 86.00 73 GLN A N 1
ATOM 577 C CA . GLN A 1 73 ? 5.575 -10.041 5.685 1.00 86.00 73 GLN A CA 1
ATOM 578 C C . GLN A 1 73 ? 5.561 -10.215 7.210 1.00 86.00 73 GLN A C 1
ATOM 580 O O . GLN A 1 73 ? 4.886 -11.102 7.729 1.00 86.00 73 GLN A O 1
ATOM 585 N N . GLN A 1 74 ? 6.243 -9.343 7.958 1.00 84.56 74 GLN A N 1
ATOM 586 C CA . GLN A 1 74 ? 6.181 -9.366 9.425 1.00 84.56 74 GLN A CA 1
ATOM 587 C C . GLN A 1 74 ? 4.783 -9.028 9.963 1.00 84.56 74 GLN A C 1
ATOM 589 O O . GLN A 1 74 ? 4.351 -9.610 10.959 1.00 84.56 74 GLN A O 1
ATOM 594 N N . LEU A 1 75 ? 4.072 -8.116 9.298 1.00 81.50 75 LEU A N 1
ATOM 595 C CA . LEU A 1 75 ? 2.734 -7.676 9.679 1.00 81.50 75 LEU A CA 1
ATOM 596 C C . LEU A 1 75 ? 1.692 -8.797 9.531 1.00 81.50 75 LEU A C 1
ATOM 598 O O . LEU A 1 75 ? 0.889 -8.998 10.447 1.00 81.50 75 LEU A O 1
ATOM 602 N N . VAL A 1 76 ? 1.729 -9.538 8.415 1.00 79.81 76 VAL A N 1
ATOM 603 C CA . VAL A 1 76 ? 0.786 -10.635 8.120 1.00 79.81 76 VAL A CA 1
ATOM 604 C C . VAL A 1 76 ? 1.145 -11.954 8.790 1.00 79.81 76 VAL A C 1
ATOM 606 O O . VAL A 1 76 ? 0.261 -12.760 9.072 1.00 79.81 76 VAL A O 1
ATOM 609 N N . ARG A 1 77 ? 2.424 -12.159 9.132 1.00 76.62 77 ARG A N 1
ATOM 610 C CA . ARG A 1 77 ? 2.883 -13.336 9.887 1.00 76.62 77 ARG A CA 1
ATOM 611 C C . ARG A 1 77 ? 2.199 -13.469 11.247 1.00 76.62 77 ARG A C 1
ATOM 613 O O . ARG A 1 77 ? 2.200 -14.556 11.819 1.00 76.62 77 ARG A O 1
ATOM 620 N N . ASN A 1 78 ? 1.613 -12.391 11.766 1.00 70.88 78 ASN A N 1
ATOM 621 C CA . ASN A 1 78 ? 0.740 -12.460 12.923 1.00 70.88 78 ASN A CA 1
ATOM 622 C C . ASN A 1 78 ? -0.720 -12.685 12.464 1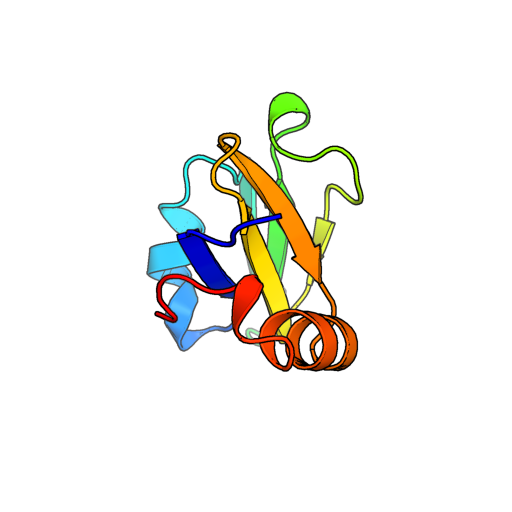.00 70.88 78 ASN A C 1
ATOM 624 O O . ASN A 1 78 ? -1.373 -11.732 12.031 1.00 70.88 78 ASN A O 1
ATOM 628 N N . PRO A 1 79 ? -1.268 -13.913 12.571 1.00 60.91 79 PRO A N 1
ATOM 629 C CA . PRO A 1 79 ? -2.566 -14.277 11.988 1.00 60.91 79 PRO A CA 1
ATOM 630 C C . PRO A 1 79 ? -3.753 -13.508 12.585 1.00 60.91 79 PRO A C 1
ATOM 632 O O . PRO A 1 79 ? -4.813 -13.420 11.976 1.00 60.91 79 PRO A O 1
ATOM 635 N N . SER A 1 80 ? -3.577 -12.890 13.755 1.00 66.38 80 SER A N 1
ATOM 636 C CA . SER A 1 80 ? -4.576 -12.006 14.366 1.00 66.38 80 SER A CA 1
ATOM 637 C C . SER A 1 80 ? -4.781 -10.681 13.607 1.00 66.38 80 SER A C 1
ATOM 639 O O . SER A 1 80 ? -5.764 -9.978 13.853 1.00 66.38 80 SER A O 1
ATOM 641 N N . ASN A 1 81 ? -3.894 -10.341 12.664 1.00 65.62 81 ASN A N 1
ATOM 642 C CA . ASN A 1 81 ? -3.932 -9.083 11.925 1.00 65.62 81 ASN A CA 1
ATOM 643 C C . ASN A 1 81 ? -4.564 -9.172 10.527 1.00 65.62 81 ASN A C 1
ATOM 645 O O . ASN A 1 81 ? -4.799 -8.113 9.960 1.00 65.62 81 ASN A O 1
ATOM 649 N N . VAL A 1 82 ? -4.870 -10.343 9.952 1.00 60.62 82 VAL A N 1
ATOM 650 C CA . VAL A 1 82 ? -5.251 -10.448 8.522 1.00 60.62 82 VAL A CA 1
ATOM 651 C C . VAL A 1 82 ? -6.648 -11.039 8.343 1.00 60.62 82 VAL A C 1
ATOM 653 O O . VAL A 1 82 ? -6.972 -12.063 8.935 1.00 60.62 82 VAL A O 1
ATOM 656 N N . SER A 1 83 ? -7.495 -10.395 7.529 1.00 57.94 83 SER A N 1
ATOM 657 C CA . SER A 1 83 ? -8.851 -10.892 7.221 1.00 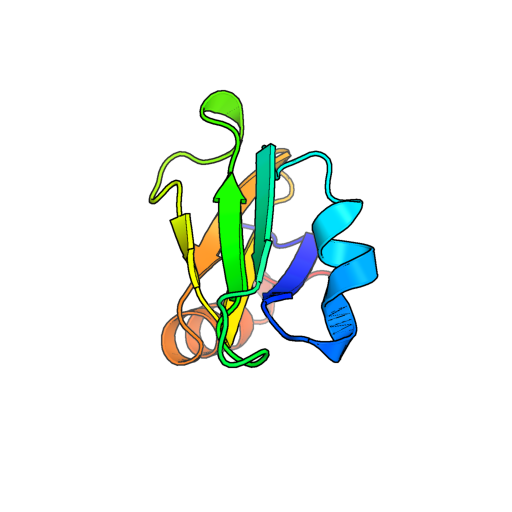57.94 83 SER A CA 1
ATOM 658 C C . SER A 1 83 ? -8.991 -11.504 5.827 1.00 57.94 83 SER A C 1
ATOM 660 O O . SER A 1 83 ? -9.897 -12.312 5.642 1.00 57.94 83 SER A O 1
ATOM 662 N N . LYS A 1 84 ? -8.174 -11.079 4.853 1.00 53.28 84 LYS A N 1
ATOM 663 C CA . LYS A 1 84 ? -8.184 -11.520 3.447 1.00 53.28 84 LYS A CA 1
ATOM 664 C C . LYS A 1 84 ? -6.968 -10.935 2.714 1.00 53.28 84 LYS A C 1
ATOM 666 O O . LYS A 1 84 ? -6.701 -9.746 2.866 1.00 53.28 84 LYS A O 1
ATOM 671 N N . GLU A 1 85 ? -6.274 -11.759 1.936 1.00 50.59 85 GLU A N 1
ATOM 672 C CA . GLU A 1 85 ? -5.213 -11.354 1.000 1.00 50.59 85 GLU A CA 1
ATOM 673 C C . GLU A 1 85 ? -5.783 -11.421 -0.428 1.00 50.59 85 GLU A C 1
ATOM 675 O O . GLU A 1 85 ? -6.540 -12.351 -0.724 1.00 50.59 85 GLU A O 1
ATOM 680 N N . TYR A 1 86 ? -5.483 -10.432 -1.276 1.00 52.91 86 TYR A N 1
ATOM 681 C CA . TYR A 1 86 ? -5.977 -10.318 -2.656 1.00 52.91 86 TYR A CA 1
ATOM 682 C C . TYR A 1 86 ? -4.847 -10.001 -3.636 1.00 52.91 86 TYR A C 1
ATOM 684 O O . TYR A 1 86 ? -3.921 -9.245 -3.261 1.00 52.91 86 TYR A O 1
#

Sequence (86 aa):
MKIIYSIKVHRDHLKTLQGLKCLQSVDVGEDGKSITCQFKDNKTRGCLIAHTNDWLVEFATGEWQKFGDAAYQQLVRNPSNVSKEY

Foldseek 3Di:
DAWPEKDAQFPVCQVVLCVDPQWPDWDQDPVNGKIWTAGDPVQEPDDRIDIHQWMWTAGPVNHIDIDHPVRVCVQVVPVVHYDDYD

Secondary structure (DSSP, 8-state):
--EEEEEE--GGGHHHHHH-TTEEEEEE-TTSS-EEEEE-GGG-SS-SEEETTPEEEEETTS-EEEE-HHHHHHHHTSGGGBS---